Protein AF-A0A4R5Y3R6-F1 (afdb_monomer_lite)

InterPro domains:
  IPR009619 Cell division protein CrgA [MF_00631] (1-50)
  IPR009619 Cell division protein CrgA [PF06781] (1-50)

Organism: Kocuria rosea (NCBI:txid1275)

Secondary structure (DSSP, 8-state):
-HHHHHHHHHHHHHHHHTTT-SSSTT-TTHHHHHHHHHHHHHHHHHH---

Radius of gyration: 11.89 Å; chains: 1; bounding box: 23×17×36 Å

Structure (mmCIF, N/CA/C/O backbone):
data_AF-A0A4R5Y3R6-F1
#
_entry.id   AF-A0A4R5Y3R6-F1
#
loop_
_atom_site.group_PDB
_atom_site.id
_atom_site.type_symbol
_atom_site.label_atom_id
_atom_site.label_alt_id
_atom_site.label_comp_id
_atom_site.label_asym_id
_atom_site.label_entity_id
_atom_site.label_seq_id
_atom_site.pdbx_PDB_ins_code
_atom_site.Cartn_x
_atom_site.Cartn_y
_atom_site.Cartn_z
_atom_site.occupancy
_atom_site.B_iso_or_equiv
_atom_site.auth_seq_id
_atom_site.auth_comp_id
_atom_site.auth_asym_id
_atom_site.auth_atom_id
_atom_site.pdbx_PDB_model_num
ATOM 1 N N . MET A 1 1 ? -15.530 1.638 7.189 1.00 67.38 1 MET A N 1
ATOM 2 C CA . MET A 1 1 ? -14.322 1.270 7.960 1.00 67.38 1 MET A CA 1
ATOM 3 C C . MET A 1 1 ? -13.520 0.190 7.239 1.00 67.38 1 MET A C 1
ATOM 5 O O . MET A 1 1 ? -12.523 0.536 6.626 1.00 67.38 1 MET A O 1
ATOM 9 N N . LEU A 1 2 ? -13.984 -1.065 7.183 1.00 71.31 2 LEU A N 1
ATOM 10 C CA . LEU A 1 2 ? -13.255 -2.149 6.500 1.00 71.31 2 LEU A CA 1
ATOM 11 C C . LEU A 1 2 ? -13.102 -1.956 4.978 1.00 71.31 2 LEU A C 1
ATOM 13 O O . LEU A 1 2 ? -12.101 -2.369 4.406 1.00 71.31 2 LEU A O 1
ATOM 17 N N . GLY A 1 3 ? -14.069 -1.296 4.328 1.00 77.00 3 GLY A N 1
ATOM 18 C CA . GLY A 1 3 ? -14.078 -1.124 2.870 1.00 77.00 3 GLY A CA 1
ATOM 19 C C . GLY A 1 3 ? -12.825 -0.441 2.311 1.00 77.00 3 GLY A C 1
ATOM 20 O O . GLY A 1 3 ? -12.284 -0.904 1.319 1.00 77.00 3 GLY A O 1
ATOM 21 N N . LEU A 1 4 ? -12.305 0.600 2.971 1.00 78.69 4 LEU A N 1
ATOM 22 C CA . LEU A 1 4 ? -11.106 1.308 2.498 1.00 78.69 4 LEU A CA 1
ATOM 23 C C . LEU A 1 4 ? -9.816 0.507 2.717 1.00 78.69 4 LEU A C 1
ATOM 25 O O . LEU A 1 4 ? -8.916 0.569 1.886 1.00 78.69 4 LEU A O 1
ATOM 29 N N . LEU A 1 5 ? -9.750 -0.291 3.789 1.00 82.81 5 LEU A N 1
ATOM 30 C CA . LEU A 1 5 ? -8.644 -1.226 4.009 1.00 82.81 5 LEU A CA 1
ATOM 31 C C . LEU A 1 5 ? -8.618 -2.309 2.928 1.00 82.81 5 LEU A C 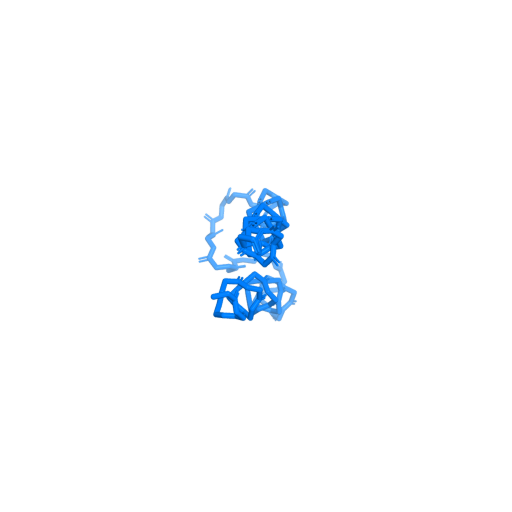1
ATOM 33 O O . LEU A 1 5 ? -7.564 -2.569 2.355 1.00 82.81 5 LEU A O 1
ATOM 37 N N . VAL A 1 6 ? -9.778 -2.886 2.601 1.00 87.12 6 VAL A N 1
ATOM 38 C CA . VAL A 1 6 ? -9.910 -3.881 1.525 1.00 87.12 6 VAL A CA 1
ATOM 39 C C . VAL A 1 6 ? -9.552 -3.268 0.171 1.00 87.12 6 VAL A C 1
ATOM 41 O O . VAL A 1 6 ? -8.833 -3.892 -0.601 1.00 87.12 6 VAL A O 1
ATOM 44 N N . VAL A 1 7 ? -9.977 -2.031 -0.102 1.00 89.94 7 VAL A N 1
ATOM 45 C CA . VAL A 1 7 ? -9.615 -1.316 -1.336 1.00 89.94 7 VAL A CA 1
ATOM 46 C C . VAL A 1 7 ? -8.107 -1.067 -1.420 1.00 89.94 7 VAL A C 1
ATOM 48 O O . VAL A 1 7 ? -7.522 -1.314 -2.469 1.00 89.94 7 VAL A O 1
ATOM 51 N N . GLY A 1 8 ? -7.455 -0.641 -0.333 1.00 87.00 8 GLY A N 1
ATOM 52 C CA . GLY A 1 8 ? -5.998 -0.464 -0.306 1.00 87.00 8 GLY A CA 1
ATOM 53 C C . GLY A 1 8 ? -5.229 -1.776 -0.514 1.00 87.00 8 GLY A C 1
ATOM 54 O O . GLY A 1 8 ? -4.239 -1.806 -1.245 1.00 87.00 8 GLY A O 1
ATOM 55 N N . LEU A 1 9 ? -5.725 -2.879 0.052 1.00 89.06 9 LEU A N 1
ATOM 56 C CA . LEU A 1 9 ? -5.187 -4.226 -0.169 1.00 89.06 9 LEU A CA 1
ATOM 57 C C . LEU A 1 9 ? -5.351 -4.673 -1.626 1.00 89.06 9 LEU A C 1
ATOM 59 O O . LEU A 1 9 ? -4.381 -5.094 -2.254 1.00 89.06 9 LEU A O 1
ATOM 63 N N . LEU A 1 10 ? -6.555 -4.532 -2.185 1.00 91.94 10 LEU A N 1
ATOM 64 C CA . LEU A 1 10 ? -6.839 -4.858 -3.584 1.00 91.94 10 LEU A CA 1
ATOM 65 C C . LEU A 1 10 ? -5.991 -4.021 -4.546 1.00 91.94 10 LEU A C 1
ATOM 67 O O . LEU A 1 10 ? -5.518 -4.550 -5.547 1.00 91.94 10 LEU A O 1
ATOM 71 N N . TRP A 1 11 ? -5.738 -2.752 -4.227 1.00 92.06 11 TRP A N 1
ATOM 72 C CA . TRP A 1 11 ? -4.882 -1.876 -5.028 1.00 92.06 11 TRP A CA 1
ATOM 73 C C . TRP A 1 11 ? -3.463 -2.434 -5.174 1.00 92.06 11 TRP A C 1
ATOM 75 O O . TRP A 1 11 ? -2.927 -2.506 -6.280 1.00 92.06 11 TRP A O 1
ATOM 85 N N . LEU A 1 12 ? -2.866 -2.869 -4.062 1.00 88.38 12 LEU A N 1
ATOM 86 C CA . LEU A 1 12 ? -1.537 -3.482 -4.060 1.00 88.38 12 LEU A CA 1
ATOM 87 C C . LEU A 1 12 ? -1.537 -4.857 -4.720 1.00 88.38 12 LEU A C 1
ATOM 89 O O . LEU A 1 12 ? -0.613 -5.152 -5.472 1.00 88.38 12 LEU A O 1
ATOM 93 N N . ILE A 1 13 ? -2.577 -5.667 -4.501 1.00 91.25 13 ILE A N 1
ATOM 94 C CA . ILE A 1 13 ? -2.730 -6.954 -5.190 1.00 91.25 13 ILE A CA 1
ATOM 95 C C . ILE A 1 13 ? -2.710 -6.734 -6.703 1.00 91.25 13 ILE A C 1
ATOM 97 O O . ILE A 1 13 ? -1.909 -7.361 -7.385 1.00 91.25 13 ILE A O 1
ATOM 101 N N . VAL A 1 14 ? -3.519 -5.807 -7.223 1.00 90.56 14 VAL A N 1
ATOM 102 C 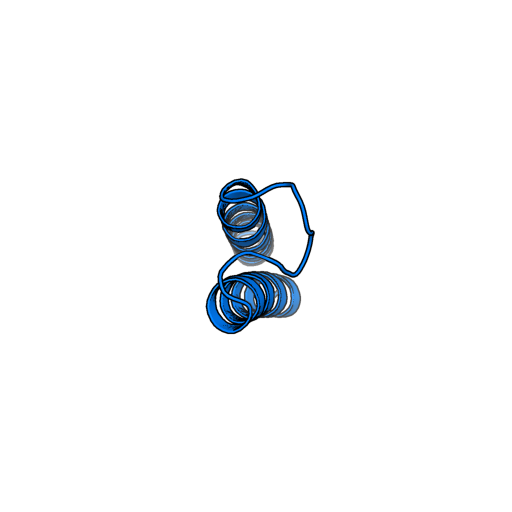CA . VAL A 1 14 ? -3.541 -5.455 -8.651 1.00 90.56 14 VAL A CA 1
ATOM 103 C C . VAL A 1 14 ? -2.165 -4.958 -9.104 1.00 90.56 14 VAL A C 1
ATOM 105 O O . VAL A 1 14 ? -1.651 -5.425 -10.116 1.00 90.56 14 VAL A O 1
ATOM 108 N N . TYR A 1 15 ? -1.518 -4.080 -8.339 1.00 88.88 15 TYR A N 1
ATOM 109 C CA . TYR A 1 15 ? -0.186 -3.586 -8.689 1.00 88.88 15 TYR A CA 1
ATOM 110 C C . TYR A 1 15 ? 0.852 -4.699 -8.863 1.00 88.88 15 TYR A C 1
ATOM 112 O O . TYR A 1 15 ? 1.564 -4.728 -9.869 1.00 88.88 15 TYR A O 1
ATOM 120 N N . TYR A 1 16 ? 0.906 -5.651 -7.934 1.00 87.06 16 TYR A N 1
ATOM 121 C CA . TYR A 1 16 ? 1.831 -6.779 -8.030 1.00 87.06 16 TYR A CA 1
ATOM 122 C C . TYR A 1 16 ? 1.419 -7.798 -9.096 1.00 87.06 16 TYR A C 1
ATOM 124 O O . TYR A 1 16 ? 2.285 -8.321 -9.798 1.00 87.06 16 TYR A O 1
ATOM 132 N N . LEU A 1 17 ? 0.118 -8.050 -9.264 1.00 89.88 17 LEU A N 1
ATOM 133 C CA . LEU A 1 17 ? -0.399 -8.997 -10.255 1.00 89.88 17 LEU A CA 1
ATOM 134 C C . LEU A 1 17 ? -0.072 -8.555 -11.688 1.00 89.88 17 LEU A C 1
ATOM 136 O O . LEU A 1 17 ? 0.274 -9.376 -12.533 1.00 89.88 17 LEU A O 1
ATOM 140 N N . PHE A 1 18 ? -0.140 -7.250 -11.947 1.00 88.69 18 PHE A N 1
ATOM 141 C CA . PHE A 1 18 ? 0.115 -6.654 -13.257 1.00 88.69 18 PHE A CA 1
ATOM 142 C C . PHE A 1 18 ? 1.535 -6.084 -13.407 1.00 88.69 18 PHE A C 1
ATOM 144 O O . PHE A 1 18 ? 1.772 -5.228 -14.264 1.00 88.69 18 PHE A O 1
ATOM 151 N N . GLN A 1 19 ? 2.475 -6.531 -12.566 1.00 80.50 19 GLN A N 1
ATOM 152 C CA . GLN A 1 19 ? 3.897 -6.162 -12.628 1.00 80.50 19 GLN A CA 1
ATOM 153 C C . GLN A 1 19 ? 4.147 -4.641 -12.663 1.00 80.50 19 GLN A C 1
ATOM 155 O O . GLN A 1 19 ? 5.053 -4.153 -13.331 1.00 80.50 19 GLN A O 1
ATOM 160 N N . GLY A 1 20 ? 3.324 -3.876 -11.947 1.00 75.06 20 GLY A N 1
ATOM 161 C CA . GLY A 1 20 ? 3.446 -2.424 -11.841 1.00 75.06 20 GLY A CA 1
ATOM 162 C C . GLY A 1 20 ? 2.808 -1.613 -12.972 1.00 75.06 20 GLY A C 1
ATOM 163 O O . GLY A 1 20 ? 2.976 -0.394 -13.015 1.00 75.06 20 GLY A O 1
ATOM 164 N N . THR A 1 21 ? 2.055 -2.261 -13.864 1.00 75.56 21 THR A N 1
ATOM 165 C CA . THR A 1 21 ? 1.371 -1.598 -14.993 1.00 75.56 21 THR A CA 1
ATOM 166 C C . THR A 1 21 ? -0.016 -1.069 -14.618 1.00 75.56 21 THR A C 1
ATOM 168 O O . THR A 1 21 ? -0.474 -0.070 -15.158 1.00 75.56 21 THR A O 1
ATOM 171 N N . TYR A 1 22 ? -0.687 -1.723 -13.674 1.00 77.25 22 TYR A N 1
ATOM 172 C CA . TYR A 1 22 ? -2.005 -1.350 -13.154 1.00 77.25 22 TYR A CA 1
ATOM 173 C C . TYR A 1 22 ? -1.902 -1.104 -11.644 1.00 77.25 22 TYR A C 1
ATOM 175 O O . TYR A 1 22 ? -0.905 -1.504 -11.051 1.00 77.25 22 TYR A O 1
ATOM 183 N N . PRO A 1 23 ? -2.875 -0.455 -10.980 1.00 71.62 23 PRO A N 1
ATOM 184 C CA . PRO A 1 23 ? -4.137 0.092 -11.497 1.00 71.62 23 PRO A CA 1
ATOM 185 C C . PRO A 1 23 ? -3.997 1.376 -12.317 1.00 71.62 23 PRO A C 1
ATOM 187 O O . PRO A 1 23 ? -4.849 1.609 -13.171 1.00 71.62 23 PRO A O 1
ATOM 190 N N . VAL A 1 24 ? -2.941 2.176 -12.118 1.00 81.94 24 VAL A N 1
ATOM 191 C CA . VAL A 1 24 ? -2.687 3.351 -12.963 1.00 81.94 24 VAL A CA 1
ATOM 192 C C . VAL A 1 24 ? -1.370 3.200 -13.736 1.00 81.94 24 VAL A C 1
ATOM 194 O O . VAL A 1 24 ? -0.294 3.244 -13.127 1.00 81.94 24 VAL A O 1
ATOM 197 N N . PRO A 1 25 ? -1.437 3.033 -15.070 1.00 76.75 25 PRO A N 1
ATOM 198 C CA . PRO A 1 25 ? -0.256 2.944 -15.921 1.00 76.75 25 PRO A CA 1
ATOM 199 C C . PRO A 1 25 ? 0.551 4.243 -15.918 1.00 76.75 25 PRO A C 1
ATOM 201 O O . PRO A 1 25 ? -0.008 5.336 -15.878 1.00 76.75 25 PRO A O 1
ATOM 204 N N . GLY A 1 26 ? 1.878 4.130 -15.980 1.00 76.88 26 GLY A N 1
ATOM 205 C CA . GLY A 1 26 ? 2.784 5.275 -16.135 1.00 76.88 26 GLY A CA 1
ATOM 206 C C . GLY A 1 26 ? 3.184 5.995 -14.842 1.00 76.88 26 GLY A C 1
ATOM 207 O O . GLY A 1 26 ? 4.131 6.773 -14.875 1.00 76.88 26 GLY A O 1
ATOM 208 N N . ILE A 1 27 ? 2.547 5.704 -13.699 1.00 76.38 27 ILE A N 1
ATOM 209 C CA . ILE A 1 27 ? 2.955 6.274 -12.395 1.00 76.38 27 ILE A CA 1
ATOM 210 C C . ILE A 1 27 ? 4.009 5.418 -11.664 1.00 76.38 27 ILE A C 1
ATOM 212 O O . ILE A 1 27 ? 4.575 5.839 -10.652 1.00 76.38 27 ILE A O 1
ATOM 216 N N . GLY A 1 28 ? 4.280 4.206 -12.162 1.00 80.19 28 GLY A N 1
ATOM 217 C CA . GLY A 1 28 ? 5.279 3.291 -11.606 1.00 80.19 28 GLY A CA 1
ATOM 218 C C . GLY A 1 28 ? 5.075 3.033 -10.110 1.00 80.19 28 GLY A C 1
ATOM 219 O O . GLY A 1 28 ? 3.961 2.756 -9.659 1.00 80.19 28 GLY A O 1
ATOM 220 N N . THR A 1 29 ? 6.149 3.176 -9.329 1.00 81.62 29 THR A N 1
ATOM 221 C CA . THR A 1 29 ? 6.194 2.901 -7.881 1.00 81.62 29 THR A CA 1
ATOM 222 C C . THR A 1 29 ? 5.216 3.748 -7.059 1.00 81.62 29 THR A C 1
ATOM 224 O O . THR A 1 29 ? 4.864 3.367 -5.943 1.00 81.62 29 THR A O 1
ATOM 227 N N . TRP A 1 30 ? 4.717 4.871 -7.586 1.00 86.00 30 TRP A N 1
ATOM 228 C CA . TRP A 1 30 ? 3.778 5.731 -6.857 1.00 86.00 30 TRP A CA 1
ATOM 229 C C . TRP A 1 30 ? 2.422 5.062 -6.591 1.00 86.00 30 TRP A C 1
ATOM 231 O O . TRP A 1 30 ? 1.739 5.399 -5.624 1.00 86.00 30 TRP A O 1
ATOM 241 N N . ASN A 1 31 ? 2.068 4.036 -7.372 1.00 86.94 31 ASN A N 1
ATOM 242 C CA . ASN A 1 31 ? 0.894 3.201 -7.115 1.00 86.94 31 ASN A CA 1
ATOM 243 C C . ASN A 1 31 ? 0.949 2.505 -5.740 1.00 86.94 31 ASN A C 1
ATOM 245 O O . ASN A 1 31 ? -0.091 2.344 -5.101 1.00 86.94 31 ASN A O 1
ATOM 249 N N . ILE A 1 32 ? 2.145 2.149 -5.255 1.00 87.00 32 ILE A N 1
ATOM 250 C CA . ILE A 1 32 ? 2.345 1.583 -3.909 1.00 87.00 32 ILE A CA 1
ATOM 251 C C . ILE A 1 32 ? 2.022 2.636 -2.842 1.00 87.00 32 ILE A C 1
ATOM 253 O O . ILE A 1 32 ? 1.342 2.336 -1.860 1.00 87.00 32 ILE A O 1
ATOM 257 N N . GLY A 1 33 ? 2.458 3.881 -3.059 1.00 90.56 33 GLY A N 1
ATOM 258 C CA . GLY A 1 33 ? 2.166 5.007 -2.169 1.00 90.56 33 GLY A CA 1
ATOM 259 C C . GLY A 1 33 ? 0.664 5.271 -2.035 1.00 90.56 33 GLY A C 1
ATOM 260 O O . GLY A 1 33 ? 0.172 5.475 -0.927 1.00 90.56 33 GLY A O 1
ATOM 261 N N . VAL A 1 34 ? -0.082 5.176 -3.140 1.00 89.88 34 VAL A N 1
ATOM 262 C CA . VAL A 1 34 ? -1.550 5.311 -3.140 1.00 89.88 34 VAL A CA 1
ATOM 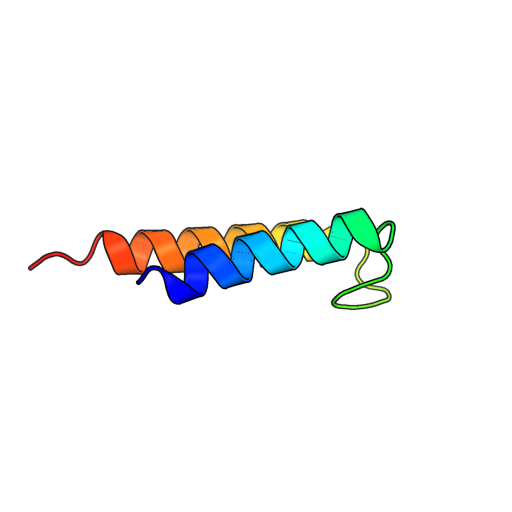263 C C . VAL A 1 34 ? -2.223 4.166 -2.373 1.00 89.88 34 VAL A C 1
ATOM 265 O O . VAL A 1 34 ? -3.095 4.422 -1.541 1.00 89.88 34 VAL A O 1
ATOM 268 N N . GLY A 1 35 ? -1.794 2.918 -2.588 1.00 88.88 35 GLY A N 1
ATOM 269 C CA . GLY A 1 35 ? -2.308 1.762 -1.842 1.00 88.88 35 GLY A CA 1
ATOM 270 C C . GLY A 1 35 ? -2.070 1.875 -0.329 1.00 88.88 35 GLY A C 1
ATOM 271 O O . GLY A 1 35 ? -2.969 1.595 0.468 1.00 88.88 35 GLY A O 1
ATOM 272 N N . LEU A 1 36 ? -0.893 2.366 0.074 1.00 90.06 36 LEU A N 1
ATOM 273 C CA . LEU A 1 36 ? -0.569 2.646 1.477 1.00 90.06 36 LEU A CA 1
ATOM 274 C C . LEU A 1 36 ? -1.416 3.782 2.060 1.00 90.06 36 LEU A C 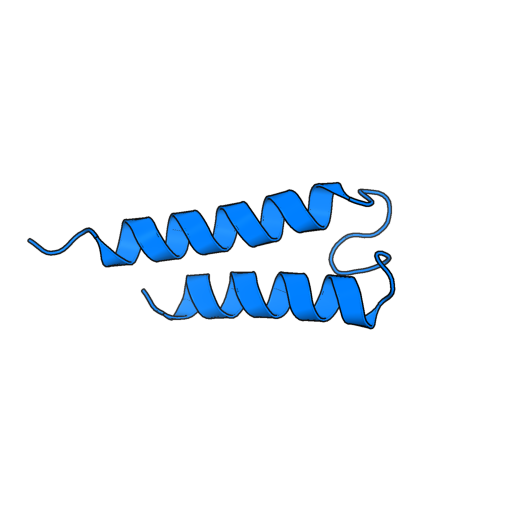1
ATOM 276 O O . LEU A 1 36 ? -1.955 3.633 3.157 1.00 90.06 36 LEU A O 1
ATOM 280 N N . ALA A 1 37 ? -1.582 4.888 1.332 1.00 90.62 37 ALA A N 1
ATOM 281 C CA . ALA A 1 37 ? -2.412 6.008 1.771 1.00 90.62 37 ALA A CA 1
ATOM 282 C C . ALA A 1 37 ? -3.877 5.581 1.976 1.00 90.62 37 ALA A C 1
ATOM 284 O O . ALA A 1 37 ? -4.488 5.934 2.985 1.00 90.62 37 ALA A O 1
ATOM 285 N N . LEU A 1 38 ? -4.424 4.760 1.073 1.00 89.62 38 LEU A N 1
ATOM 286 C CA . LEU A 1 38 ? -5.773 4.198 1.202 1.00 89.62 38 LEU A CA 1
ATOM 287 C C . LEU A 1 38 ? -5.927 3.341 2.464 1.00 89.62 38 LEU A C 1
ATOM 289 O O . LEU A 1 38 ? -6.915 3.487 3.189 1.00 89.62 38 LEU A O 1
ATOM 293 N N . MET A 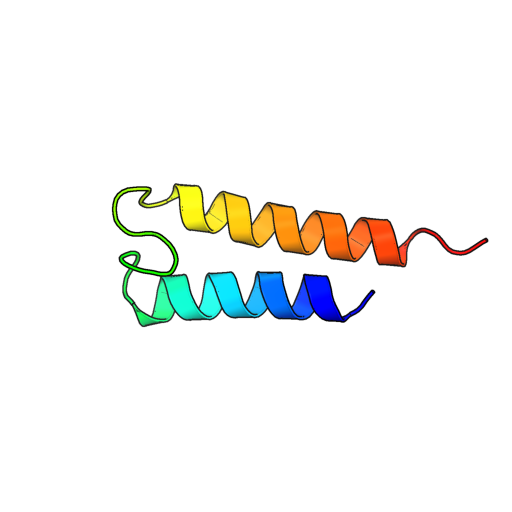1 39 ? -4.938 2.497 2.769 1.00 87.94 39 MET A N 1
ATOM 294 C CA . MET A 1 39 ? -4.939 1.724 4.012 1.00 87.94 39 MET A CA 1
ATOM 295 C C . MET A 1 39 ? -4.848 2.616 5.253 1.00 87.94 39 MET A C 1
ATOM 297 O O . MET A 1 39 ? -5.604 2.397 6.199 1.00 87.94 39 MET A O 1
ATOM 301 N N . MET A 1 40 ? -3.997 3.648 5.248 1.00 87.62 40 MET A N 1
ATOM 302 C CA . MET A 1 40 ? -3.889 4.604 6.360 1.00 87.62 40 MET A CA 1
ATOM 303 C C . MET A 1 40 ? -5.205 5.349 6.610 1.00 87.62 40 MET A C 1
ATOM 305 O O . MET A 1 40 ? -5.631 5.468 7.757 1.00 87.62 40 MET A O 1
ATOM 309 N N . VAL A 1 41 ? -5.892 5.802 5.556 1.00 87.56 41 VAL A N 1
ATOM 310 C CA . VAL A 1 41 ? -7.212 6.448 5.680 1.00 87.56 41 VAL A CA 1
ATOM 311 C C . VAL A 1 41 ? -8.249 5.466 6.226 1.00 87.56 41 VAL A C 1
ATOM 313 O O . VAL A 1 41 ? -9.032 5.827 7.109 1.00 87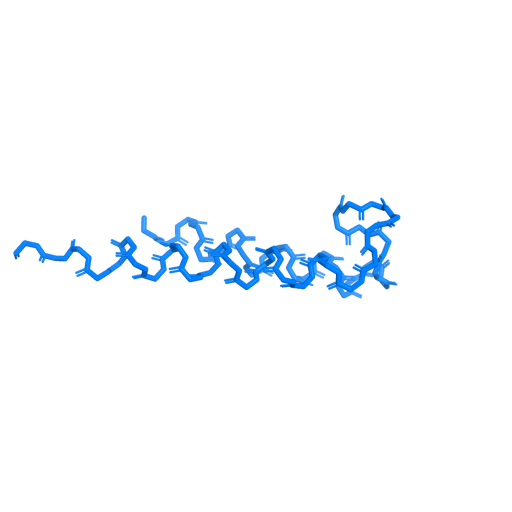.56 41 VAL A O 1
ATOM 316 N N . GLY A 1 42 ? -8.233 4.214 5.758 1.00 84.62 42 GLY A N 1
ATOM 317 C CA . GLY A 1 42 ? -9.069 3.151 6.314 1.00 84.62 42 GLY A CA 1
ATOM 318 C C . GLY A 1 42 ? -8.835 2.950 7.813 1.00 84.62 42 GLY A C 1
ATOM 319 O O . GLY A 1 42 ? -9.799 2.823 8.571 1.00 84.62 42 GLY A O 1
ATOM 320 N N . LEU A 1 43 ? -7.576 3.025 8.246 1.00 83.31 43 LEU A N 1
ATOM 321 C CA . LEU A 1 43 ? -7.163 2.869 9.638 1.00 83.31 43 LEU A CA 1
ATOM 322 C C . LEU A 1 43 ? -7.568 4.076 10.508 1.00 83.31 43 LEU A C 1
ATOM 324 O O . LEU A 1 43 ? -8.109 3.891 11.596 1.00 83.31 43 LEU A O 1
ATOM 328 N N . ILE A 1 44 ? -7.433 5.308 10.005 1.00 82.88 44 ILE A N 1
ATOM 329 C CA . ILE A 1 44 ? -7.915 6.528 10.685 1.00 82.88 44 ILE A CA 1
ATOM 330 C C . ILE A 1 44 ? -9.439 6.501 10.857 1.00 82.88 44 ILE A C 1
ATOM 332 O O . ILE A 1 44 ? -9.979 6.885 11.896 1.00 82.88 44 ILE A O 1
ATOM 336 N N . MET A 1 45 ? -10.167 6.015 9.850 1.00 80.19 45 MET A N 1
ATOM 337 C CA . MET A 1 45 ? -11.610 5.829 9.987 1.00 80.19 45 MET A CA 1
ATOM 338 C C . MET A 1 45 ? -11.953 4.760 11.022 1.00 80.19 45 MET A C 1
ATOM 340 O O . MET A 1 45 ? -12.979 4.897 11.679 1.00 80.19 45 MET A O 1
ATOM 344 N N . THR A 1 46 ? -11.115 3.729 11.190 1.00 70.88 46 THR A N 1
ATOM 345 C CA . THR A 1 46 ? -11.269 2.748 12.273 1.00 70.88 46 THR A CA 1
ATOM 346 C C . THR A 1 46 ? -10.821 3.258 13.634 1.00 70.88 46 THR A C 1
ATOM 348 O O . THR A 1 46 ? -11.139 2.596 14.600 1.00 70.88 46 THR A O 1
ATOM 351 N N . THR A 1 47 ? -10.108 4.381 13.766 1.00 73.81 47 THR A N 1
ATOM 352 C CA . THR A 1 47 ? -9.738 4.940 15.082 1.00 73.81 47 THR A CA 1
ATOM 353 C C . THR A 1 47 ? -10.696 6.021 15.574 1.00 73.81 47 THR A C 1
ATOM 355 O O . THR A 1 47 ? -10.659 6.354 16.756 1.00 73.81 47 THR A O 1
ATOM 358 N N . LYS A 1 48 ? -11.622 6.512 14.735 1.00 63.09 48 LYS A N 1
ATOM 359 C CA . LYS A 1 48 ? -12.797 7.269 15.204 1.00 63.09 48 LYS A CA 1
ATOM 360 C C . LYS A 1 48 ? -13.805 6.332 15.881 1.00 63.09 48 LYS A C 1
ATOM 362 O O . LYS A 1 48 ? -14.864 6.039 15.330 1.00 63.09 48 LYS A O 1
ATOM 367 N N . TRP A 1 49 ? -13.478 5.885 17.084 1.00 64.38 49 TRP A N 1
ATOM 368 C CA . TRP A 1 49 ? -14.467 5.435 18.058 1.00 64.38 49 TRP A CA 1
ATOM 369 C C . TRP A 1 49 ? -14.780 6.643 18.937 1.00 64.38 49 TRP A C 1
ATOM 371 O O . TRP A 1 49 ? -13.862 7.305 19.417 1.00 64.38 49 TRP A O 1
ATOM 381 N N . ARG A 1 50 ? -16.061 6.999 19.037 1.00 60.03 50 ARG A N 1
ATOM 382 C CA . ARG A 1 50 ? -16.520 8.003 19.999 1.00 60.03 50 ARG A CA 1
ATOM 383 C C . ARG A 1 50 ? -16.291 7.499 21.417 1.00 60.03 50 ARG A C 1
ATOM 385 O O . ARG A 1 50 ? -16.524 6.288 21.622 1.00 60.03 50 ARG A O 1
#

Foldseek 3Di:
DVVLLVVLVVLVVQCVVVVNCDDPHPPRPCSNVVSVVSNVVVVVVVPPDD

pLDDT: mean 82.37, std 8.14, range [60.03, 92.06]

Sequence (50 aa):
MLGLLVVGLLWLIVYYLFQGTYPVPGIGTWNIGVGLALMMVGLIMTTKWR